Protein AF-A0A9P5VN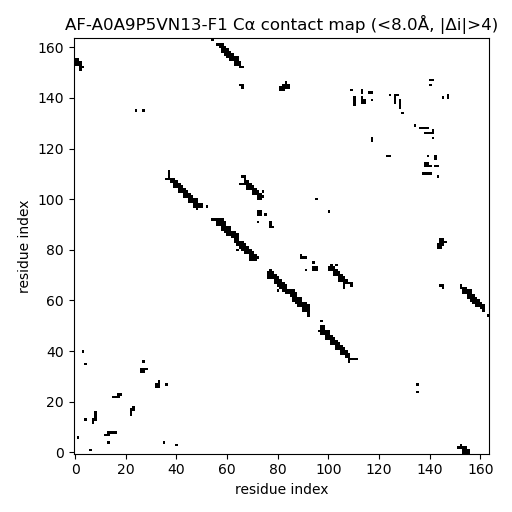13-F1 (afdb_monomer)

pLDDT: mean 79.45, std 17.88, range [27.94, 98.0]

Radius of gyration: 18.6 Å; Cα contacts (8 Å, |Δi|>4): 270; chains: 1; bounding box: 46×30×54 Å

Nearest PDB structures (foldseek):
  5n6u-assembly2_D  TM=9.256E-01  e=2.964E-09  Dictyoglomus thermophilum H-6-12
  6byg-assembly1_A  TM=8.451E-01  e=2.630E-09  Xanthomonas citri pv. citri str. 306
  6byg-assembly1_B  TM=8.460E-01  e=6.074E-09  Xanthomonas citri pv. citri str. 306
  6byc-assembly1_A  TM=8.486E-01  e=6.449E-09  Xanthomonas citri pv. citri str. 306
  6byi-assembly1_A  TM=8.254E-01  e=6.449E-09  Xanthomonas citri pv. citri str. 306

Organism: NCBI:txid64525

Solvent-accessible surface area (backbone atoms only — not comparable to full-atom values): 9777 Å² total; per-residue (Å²): 127,52,32,71,72,57,54,34,36,74,70,58,76,43,80,65,62,57,88,48,91,60,40,49,58,49,40,62,71,37,87,72,47,32,45,71,66,66,42,70,46,75,51,75,48,77,51,73,37,60,84,88,62,83,72,96,57,34,37,43,34,29,67,19,45,58,31,36,33,41,35,26,41,64,86,40,80,72,48,76,46,62,39,31,89,41,65,45,79,38,80,41,49,92,61,64,56,69,39,79,41,40,44,37,38,38,30,53,31,60,60,59,52,12,46,56,49,49,73,71,37,100,56,90,75,89,50,101,61,72,93,53,89,83,70,82,76,74,66,40,52,78,66,43,52,52,71,84,83,57,90,69,63,56,37,42,78,45,81,47,75,62,78,135

Mean predicted aligned error: 8.3 Å

Foldseek 3Di:
DDFPVVVCCVVCVLVDDCPPDCNVVCLCPDPPSVCVQQDKDKDKDKDAAAPPDDDPWWWWKWCFFQAFKFKDKQNHTFDTGFAGNDIDTTTCNVPDDHTMMMIMMMDHNPLVVLVVQQVPDPDHDDAPDDPDPPPSDGPRLVSGNHDNPDPTGDGDIDGDGDDD

Sequence (164 aa):
MRIVHLDLIEAGILEDNLYVGMNYVKYMTIEPTRAIIHDTWTLEREFEIEQDREFYFAVLDCEGLDTFATVFVNDIEIARTENQFRRYLLDVANVLKHGRNTVRIRFDDATRIAADKAEKYPYNVPDMFNISGAQHGFPHRNMIRKEQVSHRRRHKVKILQAIN

InterPro domains:
  IPR008979 Galactose-binding-like domain superfamily [SSF49785] (4-151)
  IPR050887 Beta-mannosidase glycosyl hydrolases [PTHR43730] (4-150)
  IPR054593 Beta-mannosidase-like, galactose-binding domain-like [PF22666] (4-150)

Secondary structure (DSSP, 8-state):
-B-HHHHHHHTTSS-S-TTSTTHHHHHHHSTTHHHHHHS-EEEEEEEEE-TT---S--EEEEEEE-SSEEEEETTEEEEEE-BTT--EEEE-GGG--SEEEEEEEEEP-HHHHHHHHHHTSSS-------SSTTS---TTGGGSBS-TT-S---EEEE--PPP-

Structure (mmCIF, N/CA/C/O backbone):
data_AF-A0A9P5VN13-F1
#
_entry.id   AF-A0A9P5VN13-F1
#
loop_
_atom_site.group_PDB
_atom_site.id
_atom_site.type_symbol
_atom_site.label_atom_id
_atom_site.label_alt_id
_atom_site.label_comp_id
_atom_site.label_asym_id
_atom_site.label_entity_id
_atom_site.label_seq_id
_atom_site.pdbx_PDB_ins_code
_atom_site.Cartn_x
_atom_site.Cartn_y
_atom_site.Cartn_z
_atom_site.occupancy
_atom_site.B_iso_or_equiv
_atom_site.auth_seq_id
_atom_site.auth_comp_id
_atom_site.auth_asym_id
_atom_site.auth_atom_id
_atom_site.pdbx_PDB_model_num
ATOM 1 N N . MET A 1 1 ? 7.877 12.628 3.289 1.00 48.56 1 MET A N 1
ATOM 2 C CA . MET A 1 1 ? 7.687 11.685 2.165 1.00 48.56 1 MET A CA 1
ATOM 3 C C . MET A 1 1 ? 8.748 10.627 2.360 1.00 48.56 1 MET A C 1
ATOM 5 O O . MET A 1 1 ? 9.911 10.993 2.288 1.00 48.56 1 MET A O 1
ATOM 9 N N . ARG A 1 2 ? 8.371 9.398 2.726 1.00 63.16 2 ARG A N 1
ATOM 10 C CA . ARG A 1 2 ? 9.326 8.315 3.013 1.00 63.16 2 ARG A CA 1
ATOM 11 C C . ARG A 1 2 ? 9.102 7.153 2.055 1.00 63.16 2 ARG A C 1
ATOM 13 O O . ARG A 1 2 ? 7.993 6.951 1.552 1.00 63.16 2 ARG A O 1
ATOM 20 N N . ILE A 1 3 ? 10.189 6.480 1.711 1.00 73.00 3 ILE A N 1
ATOM 21 C CA . ILE A 1 3 ? 10.237 5.411 0.718 1.00 73.00 3 ILE A CA 1
ATOM 22 C C . ILE A 1 3 ? 11.188 4.365 1.282 1.00 73.00 3 ILE A C 1
ATOM 24 O O . ILE A 1 3 ? 12.244 4.744 1.782 1.00 73.00 3 ILE A O 1
ATOM 28 N N . VAL A 1 4 ? 10.860 3.083 1.120 1.00 76.31 4 VAL A N 1
ATOM 29 C CA . VAL A 1 4 ? 11.642 1.972 1.690 1.00 76.31 4 VAL A CA 1
ATOM 30 C C . VAL A 1 4 ? 13.141 2.113 1.415 1.00 76.31 4 VAL A C 1
ATOM 32 O O . VAL A 1 4 ? 13.947 1.971 2.316 1.00 76.31 4 VAL A O 1
ATOM 35 N N . HIS A 1 5 ? 13.529 2.478 0.191 1.00 75.44 5 HIS A N 1
ATOM 36 C CA . HIS A 1 5 ? 14.938 2.642 -0.172 1.00 75.44 5 HIS A CA 1
ATOM 37 C C . HIS A 1 5 ? 15.653 3.723 0.654 1.00 75.44 5 HIS A C 1
ATOM 39 O O . HIS A 1 5 ? 16.799 3.531 1.030 1.00 75.44 5 HIS A O 1
ATOM 45 N N . LEU A 1 6 ? 14.993 4.850 0.946 1.00 76.06 6 LEU A N 1
ATOM 46 C CA . LEU A 1 6 ? 15.583 5.898 1.785 1.00 76.06 6 LEU A CA 1
ATOM 47 C C . LEU A 1 6 ? 15.616 5.475 3.253 1.00 76.06 6 LEU A C 1
ATOM 49 O O . LEU A 1 6 ? 16.590 5.779 3.926 1.00 76.06 6 LEU A O 1
ATOM 53 N N . ASP A 1 7 ? 14.599 4.746 3.717 1.00 81.19 7 ASP A N 1
ATOM 54 C CA . ASP A 1 7 ? 14.562 4.222 5.085 1.00 81.19 7 ASP A CA 1
ATOM 55 C C . ASP A 1 7 ? 15.682 3.184 5.307 1.00 81.19 7 ASP A C 1
ATOM 57 O O . ASP A 1 7 ? 16.330 3.183 6.348 1.00 81.19 7 ASP A O 1
ATOM 61 N N . LEU A 1 8 ? 15.980 2.352 4.303 1.00 79.06 8 LEU A N 1
ATOM 62 C CA . LEU A 1 8 ? 17.094 1.400 4.342 1.00 79.06 8 LEU A CA 1
ATOM 63 C C . LEU A 1 8 ? 18.468 2.079 4.249 1.00 79.06 8 LEU A C 1
ATOM 65 O O . LEU A 1 8 ? 19.413 1.598 4.868 1.00 79.06 8 LEU A O 1
ATOM 69 N N . ILE A 1 9 ? 18.588 3.184 3.503 1.00 80.31 9 ILE A N 1
ATOM 70 C CA . ILE A 1 9 ? 19.810 4.006 3.491 1.00 80.31 9 ILE A CA 1
ATOM 71 C C . ILE A 1 9 ? 20.012 4.666 4.861 1.00 80.31 9 ILE A C 1
ATOM 73 O O . ILE A 1 9 ? 21.107 4.617 5.409 1.00 80.31 9 ILE A O 1
ATOM 77 N N . GLU A 1 10 ? 18.959 5.248 5.446 1.00 81.69 10 GLU A N 1
ATOM 78 C CA . GLU A 1 10 ? 19.001 5.875 6.777 1.00 81.69 10 GLU A CA 1
ATOM 79 C C . GLU A 1 10 ? 19.359 4.854 7.870 1.00 81.69 10 GLU A C 1
ATOM 81 O O . GLU A 1 10 ? 20.128 5.162 8.776 1.00 81.69 10 GLU A O 1
ATOM 86 N N . ALA A 1 11 ? 18.863 3.620 7.748 1.00 82.56 11 ALA A N 1
ATOM 87 C CA . ALA A 1 11 ? 19.197 2.511 8.639 1.00 82.56 11 ALA A CA 1
ATOM 88 C C . ALA A 1 11 ? 20.604 1.918 8.413 1.00 82.56 11 ALA A C 1
ATOM 90 O O . ALA A 1 11 ? 20.994 1.006 9.139 1.00 82.56 11 ALA A O 1
ATOM 91 N N . GLY A 1 12 ? 21.352 2.385 7.406 1.00 81.56 12 GLY A N 1
ATOM 92 C CA . GLY A 1 12 ? 22.676 1.858 7.058 1.00 81.56 12 GLY A CA 1
ATOM 93 C C . GLY A 1 12 ? 22.663 0.464 6.419 1.00 81.56 12 GLY A C 1
ATOM 94 O O . GLY A 1 12 ? 23.712 -0.150 6.289 1.00 81.56 12 GLY A O 1
ATOM 95 N N . ILE A 1 13 ? 21.493 -0.044 6.014 1.00 80.94 13 ILE A N 1
ATOM 96 C CA . ILE A 1 13 ? 21.348 -1.343 5.332 1.00 80.94 13 ILE A CA 1
ATOM 97 C C . ILE A 1 13 ? 21.738 -1.215 3.853 1.00 80.94 13 ILE A C 1
ATOM 99 O O . ILE A 1 13 ? 22.325 -2.124 3.268 1.00 80.94 13 ILE A O 1
ATOM 103 N N . LEU A 1 14 ? 21.405 -0.079 3.235 1.00 76.00 14 LEU A N 1
ATOM 104 C CA . LEU A 1 14 ? 21.885 0.298 1.908 1.00 76.00 14 LEU A CA 1
ATOM 105 C C . LEU A 1 14 ? 23.000 1.331 2.061 1.00 76.00 14 LEU A C 1
ATOM 107 O O . LEU A 1 14 ? 22.737 2.513 2.262 1.00 76.00 14 LEU A O 1
ATOM 111 N N . GLU A 1 15 ? 24.242 0.867 1.976 1.00 68.38 15 GLU A N 1
ATOM 112 C CA . GLU A 1 15 ? 25.428 1.694 2.235 1.00 68.38 15 GLU A CA 1
ATOM 113 C C . GLU A 1 15 ? 25.749 2.679 1.097 1.00 68.38 15 GLU A C 1
ATOM 115 O O . GLU A 1 15 ? 26.325 3.741 1.337 1.00 68.38 15 GLU A O 1
ATOM 120 N N . ASP A 1 16 ? 25.351 2.373 -0.143 1.00 73.88 16 ASP A N 1
ATOM 121 C CA . ASP A 1 16 ? 25.731 3.164 -1.308 1.00 73.88 16 ASP A CA 1
ATOM 122 C C . ASP A 1 16 ? 24.630 4.141 -1.748 1.00 73.88 16 ASP A C 1
ATOM 124 O O . ASP A 1 16 ? 23.455 3.792 -1.904 1.00 73.88 16 ASP A O 1
ATOM 128 N N . ASN A 1 17 ? 25.023 5.373 -2.084 1.00 75.75 17 ASN A N 1
ATOM 129 C CA . ASN A 1 17 ? 24.129 6.304 -2.766 1.00 75.75 17 ASN A CA 1
ATOM 130 C C . ASN A 1 17 ? 23.713 5.720 -4.130 1.00 75.75 17 ASN A C 1
ATOM 132 O O . ASN A 1 17 ? 24.547 5.545 -5.024 1.00 75.75 17 ASN A O 1
ATOM 136 N N . LEU A 1 18 ? 22.408 5.471 -4.298 1.00 74.00 18 LEU A N 1
ATOM 137 C CA . LEU A 1 18 ? 21.811 4.883 -5.506 1.00 74.00 18 LEU A CA 1
ATOM 138 C C . LEU A 1 18 ? 22.150 5.640 -6.799 1.00 74.00 18 LEU A C 1
ATOM 140 O O . LEU A 1 18 ? 22.132 5.045 -7.873 1.00 74.00 18 LEU A O 1
ATOM 144 N N . TYR A 1 19 ? 22.436 6.941 -6.706 1.00 74.56 19 TYR A N 1
ATOM 145 C CA . TYR A 1 19 ? 22.687 7.819 -7.853 1.00 74.56 19 TYR A CA 1
ATOM 146 C C . TYR A 1 19 ? 24.166 7.925 -8.237 1.00 74.56 19 TYR A C 1
ATOM 148 O O . TYR A 1 19 ? 24.504 8.681 -9.145 1.00 74.56 19 TYR A O 1
ATOM 156 N N . VAL A 1 20 ? 25.052 7.203 -7.550 1.00 78.56 20 VAL A N 1
ATOM 157 C CA . VAL A 1 20 ? 26.490 7.213 -7.827 1.00 78.56 20 VAL A CA 1
ATOM 158 C C . VAL A 1 20 ? 26.874 5.969 -8.628 1.00 78.56 20 VAL A C 1
ATOM 160 O O . VAL A 1 20 ? 26.505 4.849 -8.280 1.00 78.56 20 VAL A O 1
ATOM 163 N N . GLY A 1 21 ? 27.640 6.163 -9.705 1.00 81.19 21 GLY A N 1
ATOM 164 C CA . GLY A 1 21 ? 28.203 5.074 -10.506 1.00 81.19 21 GLY A CA 1
ATOM 165 C C . GLY A 1 21 ? 27.155 4.063 -10.983 1.00 81.19 21 GLY A C 1
ATOM 166 O O . GLY A 1 21 ? 26.120 4.431 -11.532 1.00 81.19 21 GLY A O 1
ATOM 167 N N . MET A 1 22 ? 27.433 2.775 -10.766 1.00 76.75 22 MET A N 1
ATOM 168 C CA . MET A 1 22 ? 26.551 1.663 -11.144 1.00 76.75 22 MET A CA 1
ATOM 169 C C . MET A 1 22 ? 25.713 1.133 -9.973 1.00 76.75 22 MET A C 1
ATOM 171 O O . MET A 1 22 ? 25.151 0.044 -10.075 1.00 76.75 22 MET A O 1
ATOM 175 N N . ASN A 1 23 ? 25.603 1.878 -8.868 1.00 77.69 23 ASN A N 1
ATOM 176 C CA . ASN A 1 23 ? 24.931 1.401 -7.656 1.00 77.69 23 ASN A CA 1
ATOM 177 C C . ASN A 1 23 ? 23.466 1.036 -7.919 1.00 77.69 23 ASN A C 1
ATOM 179 O O . ASN A 1 23 ? 22.995 0.006 -7.450 1.00 77.69 23 ASN A O 1
ATOM 183 N N . TYR A 1 24 ? 22.763 1.799 -8.758 1.00 72.31 24 TYR A N 1
ATOM 184 C CA . TYR A 1 24 ? 21.415 1.438 -9.204 1.00 72.31 24 TYR A CA 1
ATOM 185 C C . TYR A 1 24 ? 21.354 0.041 -9.850 1.00 72.31 24 TYR A C 1
ATOM 187 O O . TYR A 1 24 ? 20.531 -0.788 -9.470 1.00 72.31 24 TYR A O 1
ATOM 195 N N . VAL A 1 25 ? 22.264 -0.256 -10.784 1.00 72.69 25 VAL A N 1
ATOM 196 C CA . VAL A 1 25 ? 22.314 -1.554 -11.480 1.00 72.69 25 VAL A CA 1
ATOM 197 C C . VAL A 1 25 ? 22.736 -2.670 -10.526 1.00 72.69 25 VAL A C 1
ATOM 199 O O . VAL A 1 25 ? 22.129 -3.741 -10.540 1.00 72.69 25 VAL A O 1
ATOM 202 N N . LYS A 1 26 ? 23.722 -2.406 -9.659 1.00 74.19 26 LYS A N 1
ATOM 203 C CA . LYS A 1 26 ? 24.160 -3.298 -8.575 1.00 74.19 26 LYS A CA 1
ATOM 204 C C . LYS A 1 26 ? 22.954 -3.745 -7.750 1.00 74.19 26 LYS A C 1
ATOM 206 O O . LYS A 1 26 ? 22.713 -4.938 -7.605 1.00 74.19 26 LYS A O 1
ATOM 211 N N . TYR A 1 27 ? 22.137 -2.797 -7.306 1.00 69.19 27 TYR A N 1
ATOM 212 C CA . TYR A 1 27 ? 20.990 -3.076 -6.452 1.00 69.19 27 TYR A CA 1
ATOM 213 C C . TYR A 1 27 ? 19.780 -3.689 -7.172 1.00 69.19 27 TYR A C 1
ATOM 215 O O . TYR A 1 27 ? 18.941 -4.308 -6.526 1.00 69.19 27 TYR A O 1
ATOM 223 N N . MET A 1 28 ? 19.709 -3.593 -8.501 1.00 67.81 28 MET A N 1
ATOM 224 C CA . MET A 1 28 ? 18.714 -4.312 -9.307 1.00 67.81 28 MET A CA 1
ATOM 225 C C . MET A 1 28 ? 19.130 -5.733 -9.707 1.00 67.81 28 MET A C 1
ATOM 227 O O . MET A 1 28 ? 18.273 -6.548 -10.055 1.00 67.81 28 MET A O 1
ATOM 231 N N . THR A 1 29 ? 20.432 -6.019 -9.706 1.00 65.06 29 THR A N 1
ATOM 232 C CA . THR A 1 29 ? 20.994 -7.246 -10.297 1.00 65.06 29 THR A CA 1
ATOM 233 C C . THR A 1 29 ? 21.531 -8.213 -9.244 1.00 65.06 29 THR A C 1
ATOM 235 O O . THR A 1 29 ? 21.590 -9.411 -9.500 1.00 65.06 29 THR A O 1
ATOM 238 N N . ILE A 1 30 ? 21.911 -7.718 -8.063 1.00 61.44 30 ILE A N 1
ATOM 239 C CA . ILE A 1 30 ? 22.529 -8.518 -7.003 1.00 61.44 30 ILE A CA 1
ATOM 240 C C . ILE A 1 30 ? 21.488 -8.901 -5.946 1.00 61.44 30 ILE A C 1
ATOM 242 O O . ILE A 1 30 ? 20.771 -8.050 -5.417 1.00 61.44 30 ILE A O 1
ATOM 246 N N . GLU A 1 31 ? 21.439 -10.186 -5.603 1.00 48.88 31 GLU A N 1
ATOM 247 C CA . GLU A 1 31 ? 20.761 -10.679 -4.399 1.00 48.88 31 GLU A CA 1
ATOM 248 C C . GLU A 1 31 ? 21.619 -10.347 -3.161 1.00 48.88 31 GLU A C 1
ATOM 250 O O . GLU A 1 31 ? 22.825 -10.602 -3.199 1.00 48.88 31 GLU A O 1
ATOM 255 N N . PRO A 1 32 ? 21.074 -9.765 -2.071 1.00 56.78 32 PRO A N 1
ATOM 256 C CA . PRO A 1 32 ? 19.656 -9.689 -1.698 1.00 56.78 32 PRO A CA 1
ATOM 257 C C . PRO A 1 32 ? 18.954 -8.380 -2.091 1.00 56.78 32 PRO A C 1
ATOM 259 O O . PRO A 1 32 ? 17.791 -8.174 -1.758 1.00 56.78 32 PRO A O 1
ATOM 262 N N . THR A 1 33 ? 19.631 -7.436 -2.746 1.00 60.41 33 THR A N 1
ATOM 263 C CA . THR A 1 33 ? 19.055 -6.100 -2.949 1.00 60.41 33 THR A CA 1
ATOM 264 C C . THR A 1 33 ? 17.951 -6.072 -3.999 1.00 60.41 33 THR A C 1
ATOM 266 O O . THR A 1 33 ? 16.995 -5.306 -3.875 1.00 60.41 33 THR A O 1
ATOM 269 N N . ARG A 1 34 ? 18.011 -6.981 -4.973 1.00 64.06 34 ARG A N 1
ATOM 270 C CA . ARG A 1 34 ? 16.911 -7.243 -5.902 1.00 64.06 34 ARG A CA 1
ATOM 271 C C . ARG A 1 34 ? 15.611 -7.602 -5.165 1.00 64.06 34 ARG A C 1
ATOM 273 O O . ARG A 1 34 ? 14.537 -7.163 -5.590 1.00 64.06 34 ARG A O 1
ATOM 280 N N . ALA A 1 35 ? 15.701 -8.298 -4.028 1.00 63.22 35 ALA A N 1
ATOM 281 C CA . ALA A 1 35 ? 14.550 -8.586 -3.180 1.00 63.22 35 ALA A CA 1
ATOM 282 C C . ALA A 1 35 ? 13.859 -7.304 -2.692 1.00 63.22 35 ALA A C 1
ATOM 284 O O . ALA A 1 35 ? 12.644 -7.283 -2.606 1.00 63.22 35 ALA A O 1
ATOM 285 N N . ILE A 1 36 ? 14.552 -6.175 -2.504 1.00 72.00 36 ILE A N 1
ATOM 286 C CA . ILE A 1 36 ? 13.899 -4.930 -2.049 1.00 72.00 36 ILE A CA 1
ATOM 287 C C . ILE A 1 36 ? 12.769 -4.489 -2.985 1.00 72.00 36 ILE A C 1
ATOM 289 O O . ILE A 1 36 ? 11.757 -3.934 -2.545 1.00 72.00 36 ILE A O 1
ATOM 293 N N . ILE A 1 37 ? 12.917 -4.751 -4.281 1.00 69.44 37 ILE A N 1
ATOM 294 C CA . ILE A 1 37 ? 11.908 -4.400 -5.276 1.00 69.44 37 ILE A CA 1
ATOM 295 C C . ILE A 1 37 ? 10.828 -5.485 -5.369 1.00 69.44 37 ILE A C 1
ATOM 297 O O . ILE A 1 37 ? 9.651 -5.140 -5.485 1.00 69.44 37 ILE A O 1
ATOM 301 N N . HIS A 1 38 ? 11.211 -6.759 -5.274 1.00 73.56 38 HIS A N 1
ATOM 302 C CA . HIS A 1 38 ? 10.310 -7.907 -5.436 1.00 73.56 38 HIS A CA 1
ATOM 303 C C . HIS A 1 38 ? 9.635 -8.397 -4.148 1.00 73.56 38 HIS A C 1
ATOM 305 O O . HIS A 1 38 ? 8.773 -9.272 -4.197 1.00 73.56 38 HIS A O 1
ATOM 311 N N . ASP A 1 39 ? 10.004 -7.840 -3.000 1.00 78.75 39 ASP A N 1
ATOM 312 C CA . ASP A 1 39 ? 9.478 -8.242 -1.704 1.00 78.75 39 ASP A CA 1
ATOM 313 C C . ASP A 1 39 ? 8.275 -7.389 -1.286 1.00 78.75 39 ASP A C 1
ATOM 315 O O . ASP A 1 39 ? 8.012 -6.285 -1.791 1.00 78.75 39 ASP A O 1
ATOM 319 N N . THR A 1 40 ? 7.533 -7.946 -0.340 1.00 85.69 40 THR A N 1
ATOM 320 C CA . THR A 1 40 ? 6.387 -7.332 0.308 1.00 85.69 40 THR A CA 1
ATOM 321 C C . THR A 1 40 ? 6.864 -6.533 1.511 1.00 85.69 40 THR A C 1
ATOM 323 O O . THR A 1 40 ? 7.539 -7.051 2.396 1.00 85.69 40 THR A O 1
ATOM 326 N N . TRP A 1 41 ? 6.470 -5.266 1.585 1.00 87.19 41 TRP A N 1
ATOM 327 C CA . TRP A 1 41 ? 6.907 -4.369 2.653 1.00 87.19 41 TRP A CA 1
ATOM 328 C C . TRP A 1 41 ? 5.762 -4.041 3.587 1.00 87.19 41 TRP A C 1
ATOM 330 O O . TRP A 1 41 ? 4.698 -3.628 3.139 1.00 87.19 41 TRP A O 1
ATOM 340 N N . THR A 1 42 ? 5.990 -4.164 4.889 1.00 90.31 42 THR A N 1
ATOM 341 C CA . THR A 1 42 ? 5.000 -3.787 5.898 1.00 90.31 42 THR A CA 1
ATOM 342 C C . THR A 1 42 ? 5.495 -2.575 6.669 1.00 90.31 42 THR A C 1
ATOM 344 O O . THR A 1 42 ? 6.548 -2.621 7.297 1.00 90.31 42 THR A O 1
ATOM 347 N N . LEU A 1 43 ? 4.729 -1.489 6.616 1.00 90.12 43 LEU A N 1
ATOM 348 C CA . LEU A 1 43 ? 4.912 -0.332 7.484 1.00 90.12 43 LEU A CA 1
ATOM 349 C C . LEU A 1 43 ? 3.920 -0.445 8.632 1.00 90.12 43 LEU A C 1
ATOM 351 O O . LEU A 1 43 ? 2.722 -0.578 8.391 1.00 90.12 43 LEU A O 1
ATOM 355 N N . GLU A 1 44 ? 4.405 -0.366 9.862 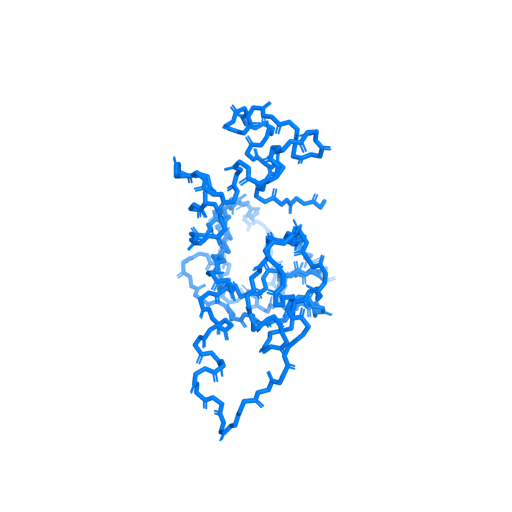1.00 91.75 44 GLU A N 1
ATOM 356 C CA . GLU A 1 44 ? 3.568 -0.426 11.054 1.00 91.75 44 GLU A CA 1
ATOM 357 C C . GLU A 1 44 ? 3.861 0.761 11.966 1.00 91.75 44 GLU A C 1
ATOM 359 O O . GLU A 1 44 ? 5.003 1.211 12.087 1.00 91.75 44 GLU A O 1
ATOM 364 N N . ARG A 1 45 ? 2.809 1.302 12.578 1.00 91.94 45 ARG A N 1
ATOM 365 C CA . ARG A 1 45 ? 2.917 2.368 13.565 1.00 91.94 45 ARG A CA 1
ATOM 366 C C . ARG A 1 45 ? 1.844 2.218 14.628 1.00 91.94 45 ARG A C 1
ATOM 368 O O . ARG A 1 45 ? 0.667 2.054 14.313 1.00 91.94 45 ARG A O 1
ATOM 375 N N . GLU A 1 46 ? 2.262 2.379 15.875 1.00 93.75 46 GLU A N 1
ATOM 376 C CA . GLU A 1 46 ? 1.363 2.486 17.018 1.00 93.75 46 GLU A CA 1
ATOM 377 C C . GLU A 1 46 ? 1.040 3.953 17.335 1.00 93.75 46 GLU A C 1
ATOM 379 O O . GLU A 1 46 ? 1.843 4.865 17.101 1.00 93.75 46 GLU A O 1
ATOM 384 N N . PHE A 1 47 ? -0.161 4.178 17.854 1.00 91.56 47 PHE A N 1
ATOM 385 C CA . PHE A 1 47 ? -0.619 5.460 18.376 1.00 91.56 47 PHE A CA 1
ATOM 386 C C . PHE A 1 47 ? -1.637 5.222 19.490 1.00 91.56 47 PHE A C 1
ATOM 388 O O . PHE A 1 47 ? -2.241 4.154 19.580 1.00 91.56 47 PHE A O 1
ATOM 395 N N . GLU A 1 48 ? -1.828 6.216 20.346 1.00 92.06 48 GLU A N 1
ATOM 396 C CA . GLU A 1 48 ? -2.706 6.110 21.504 1.00 92.06 48 GLU A CA 1
ATOM 397 C C . GLU A 1 48 ? -3.873 7.092 21.391 1.00 92.06 48 GLU A C 1
ATOM 399 O O . GLU A 1 48 ? -3.714 8.210 20.897 1.00 92.06 48 GLU A O 1
ATOM 404 N N . ILE A 1 49 ? -5.056 6.644 21.808 1.00 90.25 49 ILE A N 1
ATOM 405 C CA . ILE A 1 49 ? -6.256 7.470 21.934 1.00 90.25 49 ILE A CA 1
ATOM 406 C C . ILE A 1 49 ? -6.589 7.585 23.420 1.00 90.25 49 ILE A C 1
ATOM 408 O O . ILE A 1 49 ? -6.799 6.573 24.086 1.00 90.25 49 ILE A O 1
ATOM 412 N N . GLU A 1 50 ? -6.646 8.812 23.930 1.00 88.69 50 GLU A N 1
ATOM 413 C CA . GLU A 1 50 ? -6.961 9.095 25.334 1.00 88.69 50 GLU A CA 1
ATOM 414 C C . GLU A 1 50 ? -8.378 8.608 25.706 1.00 88.69 50 GLU A C 1
ATOM 416 O O . GLU A 1 50 ? -9.274 8.522 24.860 1.00 88.69 50 GLU A O 1
ATOM 421 N N . GLN A 1 51 ? -8.581 8.212 26.968 1.00 81.25 51 GLN A N 1
ATOM 422 C CA . GLN A 1 51 ? -9.843 7.596 27.413 1.00 81.25 51 GLN A CA 1
ATOM 423 C C . GLN A 1 51 ? -11.014 8.580 27.491 1.00 81.25 51 GLN A C 1
ATOM 425 O O . GLN A 1 51 ? -12.162 8.175 27.363 1.00 81.25 51 GLN A O 1
ATOM 430 N N . ASP A 1 52 ? -10.730 9.860 27.691 1.00 79.88 52 ASP A N 1
ATOM 431 C CA . ASP A 1 52 ? -11.706 10.950 27.739 1.00 79.88 52 ASP A CA 1
ATOM 432 C C . ASP A 1 52 ? -12.099 11.464 26.346 1.00 79.88 52 ASP A C 1
ATOM 434 O O . ASP A 1 52 ? -12.960 12.336 26.212 1.00 79.88 52 ASP A O 1
ATOM 438 N N . ARG A 1 53 ? -11.487 10.918 25.292 1.00 74.94 53 ARG A N 1
ATOM 439 C CA . ARG A 1 53 ? -11.690 11.365 23.922 1.00 74.94 53 ARG A CA 1
ATOM 440 C C . ARG A 1 53 ? -12.735 10.530 23.192 1.00 74.94 53 ARG A C 1
ATOM 442 O O . ARG A 1 53 ? -12.406 9.521 22.572 1.00 74.94 53 ARG A O 1
ATOM 449 N N . GLU A 1 54 ? -13.978 10.992 23.190 1.00 76.44 54 GLU A N 1
ATOM 450 C CA . GLU A 1 54 ? -15.018 10.439 22.318 1.00 76.44 54 GLU A CA 1
ATOM 451 C C . GLU A 1 54 ? -14.823 10.884 20.860 1.00 76.44 54 GLU A C 1
ATOM 453 O O . GLU A 1 54 ? -14.399 12.006 20.579 1.00 76.44 54 GLU A O 1
ATOM 458 N N . PHE A 1 55 ? -15.133 9.998 19.913 1.00 78.44 55 PHE A N 1
ATOM 459 C CA . PHE A 1 55 ? -15.179 10.319 18.489 1.00 78.44 55 PHE A CA 1
ATOM 460 C C . PHE A 1 55 ? -16.330 9.557 17.828 1.00 78.44 55 PHE A C 1
ATOM 462 O O . PHE A 1 55 ? -16.417 8.336 17.908 1.00 78.44 55 PHE A O 1
ATOM 469 N N . TYR A 1 56 ? -17.209 10.286 17.143 1.00 81.94 56 TYR A N 1
ATOM 470 C CA . TYR A 1 56 ? -18.303 9.706 16.350 1.00 81.94 56 TYR A CA 1
ATOM 471 C C . TYR A 1 56 ? -17.868 9.378 14.919 1.00 81.94 56 TYR A C 1
ATOM 473 O O . TYR A 1 56 ? -18.528 8.627 14.206 1.00 81.94 56 TYR A O 1
ATOM 481 N N . PHE A 1 57 ? -16.752 9.966 14.495 1.00 87.19 57 PHE A N 1
ATOM 482 C CA . PHE A 1 57 ? -16.206 9.850 13.159 1.00 87.19 57 PHE A CA 1
ATOM 483 C C . PHE A 1 57 ? -14.681 9.863 13.238 1.00 87.19 57 PHE A C 1
ATOM 485 O O . PHE A 1 57 ? -14.090 10.678 13.946 1.00 87.19 57 PHE A O 1
ATOM 492 N N . ALA A 1 58 ? -14.033 8.965 12.503 1.00 91.12 58 ALA A N 1
ATOM 493 C CA . ALA A 1 58 ? -12.584 8.915 12.417 1.00 91.12 58 ALA A CA 1
ATOM 494 C C . ALA A 1 58 ? -12.168 8.418 11.037 1.00 91.12 58 ALA A C 1
ATOM 496 O O . ALA A 1 58 ? -12.670 7.406 10.553 1.00 91.12 58 ALA A O 1
ATOM 497 N N . VAL A 1 59 ? -11.222 9.123 10.419 1.00 94.06 59 VAL A N 1
ATOM 498 C CA . VAL A 1 59 ? -10.726 8.802 9.081 1.00 94.06 59 VAL A CA 1
ATOM 499 C C . VAL A 1 59 ? -9.214 8.661 9.092 1.00 94.06 59 VAL A C 1
ATOM 501 O O . VAL A 1 59 ? -8.485 9.479 9.651 1.00 94.06 59 VAL A O 1
ATOM 504 N N . LEU A 1 60 ? -8.728 7.626 8.421 1.00 93.69 60 LEU A N 1
ATOM 505 C CA . LEU A 1 60 ? -7.333 7.493 8.047 1.00 93.69 60 LEU A CA 1
ATOM 506 C C . LEU A 1 60 ? -7.129 8.133 6.668 1.00 93.69 60 LEU A C 1
ATOM 508 O O . LEU A 1 60 ? -7.689 7.671 5.673 1.00 93.69 60 LEU A O 1
ATOM 512 N N . ASP A 1 61 ? -6.334 9.206 6.616 1.00 93.94 61 ASP A N 1
ATOM 513 C CA . ASP A 1 61 ? -6.082 9.977 5.397 1.00 93.94 61 ASP A CA 1
ATOM 514 C C . ASP A 1 61 ? -4.740 9.626 4.739 1.00 93.94 61 ASP A C 1
ATOM 516 O O . ASP A 1 61 ? -3.655 10.150 5.024 1.00 93.94 61 ASP A O 1
ATOM 520 N N . CYS A 1 62 ? -4.822 8.735 3.769 1.00 91.44 62 CYS A N 1
ATOM 521 C CA . CYS A 1 62 ? -3.684 8.366 2.957 1.00 91.44 62 CYS A CA 1
ATOM 522 C C . CYS A 1 62 ? -3.587 9.308 1.747 1.00 91.44 62 CYS A C 1
ATOM 524 O O . CYS A 1 62 ? -4.209 9.054 0.714 1.00 91.44 62 CYS A O 1
ATOM 526 N N . GLU A 1 63 ? -2.764 10.365 1.850 1.00 88.19 63 GLU A N 1
ATOM 527 C CA . GLU A 1 63 ? -2.474 11.308 0.746 1.00 88.19 63 GLU A CA 1
ATOM 528 C C . GLU A 1 63 ? -2.000 10.583 -0.531 1.00 88.19 63 GLU A C 1
ATOM 530 O O . GLU A 1 63 ? -2.301 11.026 -1.638 1.00 88.19 63 GLU A O 1
ATOM 535 N N . GLY A 1 64 ? -1.275 9.468 -0.386 1.00 86.31 64 GLY A N 1
ATOM 536 C CA . GLY A 1 64 ? -0.903 8.598 -1.499 1.00 86.31 64 GLY A CA 1
ATOM 537 C C . GLY A 1 64 ? -0.225 7.308 -1.038 1.00 86.31 64 GLY A C 1
ATOM 538 O O . GLY A 1 64 ? 0.670 7.328 -0.184 1.00 86.31 64 GLY A O 1
ATOM 539 N N . LEU A 1 65 ? -0.650 6.191 -1.632 1.00 91.12 65 LEU A N 1
ATOM 540 C CA . LEU A 1 65 ? -0.119 4.846 -1.396 1.00 91.12 65 LEU A CA 1
ATOM 541 C C . LEU A 1 65 ? 0.435 4.297 -2.711 1.00 91.12 65 LEU A C 1
ATOM 543 O O . LEU A 1 65 ? -0.322 4.096 -3.654 1.00 91.12 65 LEU A O 1
ATOM 547 N N . ASP A 1 66 ? 1.749 4.081 -2.789 1.00 88.19 66 ASP A N 1
ATOM 548 C CA . ASP A 1 66 ? 2.433 3.605 -3.993 1.00 88.19 66 ASP A CA 1
ATOM 549 C C . ASP A 1 66 ? 2.780 2.106 -3.912 1.00 88.19 66 ASP A C 1
ATOM 551 O O . ASP A 1 66 ? 3.804 1.718 -3.368 1.00 88.19 66 ASP A O 1
ATOM 555 N N . THR A 1 67 ? 2.006 1.201 -4.499 1.00 87.88 67 THR A N 1
ATOM 556 C CA . THR A 1 67 ? 0.758 1.409 -5.259 1.00 87.88 67 THR A CA 1
ATOM 557 C C . THR A 1 67 ? -0.292 0.407 -4.799 1.00 87.88 67 THR A C 1
ATOM 559 O O . THR A 1 67 ? -1.408 0.783 -4.433 1.00 87.88 67 THR A O 1
ATOM 562 N N . PHE A 1 68 ? 0.096 -0.868 -4.790 1.00 94.19 68 PHE A N 1
ATOM 563 C CA . PHE A 1 68 ? -0.720 -1.959 -4.289 1.00 94.19 68 PHE A CA 1
ATOM 564 C C . PHE A 1 68 ? -0.503 -2.089 -2.794 1.00 94.19 68 PHE A C 1
ATOM 566 O O . PHE A 1 68 ? 0.584 -2.481 -2.375 1.00 94.19 68 PHE A O 1
ATOM 573 N N . ALA A 1 69 ? -1.499 -1.693 -2.009 1.00 95.19 69 ALA A N 1
ATOM 574 C CA . ALA A 1 69 ? -1.398 -1.709 -0.560 1.00 95.19 69 ALA A CA 1
ATOM 575 C C . ALA A 1 69 ? -2.650 -2.304 0.074 1.00 95.19 69 ALA A C 1
ATOM 577 O O . ALA A 1 69 ? -3.761 -2.068 -0.395 1.00 95.19 69 ALA A O 1
ATOM 578 N N . THR A 1 70 ? -2.465 -3.039 1.163 1.00 97.50 70 THR A N 1
ATOM 579 C CA . THR A 1 70 ? -3.533 -3.464 2.068 1.00 97.50 70 THR A CA 1
ATOM 580 C C . THR A 1 70 ? -3.365 -2.714 3.384 1.00 97.50 70 THR A C 1
ATOM 582 O O . THR A 1 70 ? -2.303 -2.786 4.007 1.00 97.50 70 THR A O 1
ATOM 585 N N . VAL A 1 71 ? -4.388 -1.963 3.783 1.00 97.06 71 VAL A N 1
ATOM 586 C CA . VAL A 1 71 ? -4.391 -1.132 4.991 1.00 97.06 71 VAL A CA 1
ATOM 587 C C . VAL A 1 71 ? -5.147 -1.857 6.093 1.00 97.06 7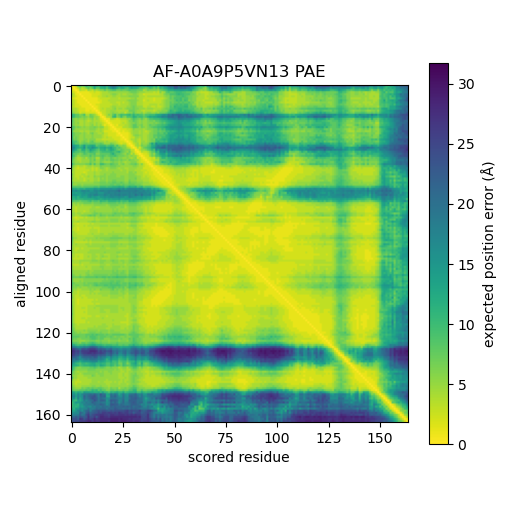1 VAL A C 1
ATOM 589 O O . VAL A 1 71 ? -6.285 -2.273 5.888 1.00 97.06 71 VAL A O 1
ATOM 592 N N . PHE A 1 72 ? -4.528 -1.958 7.263 1.00 97.88 72 PHE A N 1
ATOM 593 C CA . PHE A 1 72 ? -5.092 -2.550 8.464 1.00 97.88 72 PHE A CA 1
ATOM 594 C C . PHE A 1 72 ? -5.087 -1.546 9.613 1.00 97.88 72 PHE A C 1
ATOM 596 O O . PHE A 1 72 ? -4.120 -0.799 9.792 1.00 97.88 72 PHE A O 1
ATOM 603 N N . VAL A 1 73 ? -6.133 -1.583 10.432 1.00 96.94 73 VAL A N 1
ATOM 604 C CA . VAL A 1 73 ? -6.186 -0.903 11.729 1.00 96.94 73 VAL A CA 1
ATOM 605 C C . VAL A 1 73 ? -6.597 -1.933 12.769 1.00 96.94 73 VAL A C 1
ATOM 607 O O . VAL A 1 73 ? -7.615 -2.595 12.599 1.00 96.94 73 VAL A O 1
ATOM 610 N N . ASN A 1 74 ? -5.789 -2.097 13.818 1.00 96.44 74 ASN A N 1
ATOM 611 C CA . ASN A 1 74 ? -5.994 -3.115 14.855 1.00 96.44 74 ASN A CA 1
ATOM 612 C C . ASN A 1 74 ? -6.226 -4.521 14.268 1.00 96.44 74 ASN A C 1
ATOM 614 O O . ASN A 1 74 ? -7.162 -5.214 14.650 1.00 96.44 74 ASN A O 1
ATOM 618 N N . ASP A 1 75 ? -5.388 -4.904 13.298 1.00 96.69 75 ASP A N 1
ATOM 619 C CA . ASP A 1 75 ? -5.447 -6.179 12.562 1.00 96.69 75 ASP A CA 1
ATOM 620 C C . ASP A 1 75 ? -6.684 -6.395 11.672 1.00 96.69 75 ASP A C 1
ATOM 622 O O . ASP A 1 75 ? -6.772 -7.413 10.985 1.00 96.69 75 ASP A O 1
ATOM 626 N N . ILE A 1 76 ? -7.591 -5.420 11.588 1.00 97.56 76 ILE A N 1
ATOM 627 C CA . ILE A 1 76 ? -8.762 -5.461 10.709 1.00 97.56 76 ILE A CA 1
ATOM 628 C C . ILE A 1 76 ? -8.403 -4.831 9.363 1.00 97.56 76 ILE A C 1
ATOM 630 O O . ILE A 1 76 ? -7.909 -3.704 9.321 1.00 97.56 76 ILE A O 1
ATOM 634 N N . GLU A 1 77 ? -8.648 -5.544 8.259 1.00 98.00 77 GLU A N 1
ATOM 635 C CA . GLU A 1 77 ? -8.466 -5.011 6.902 1.00 98.00 77 GLU A CA 1
ATOM 636 C C . GLU A 1 77 ? -9.500 -3.911 6.625 1.00 98.00 77 GLU A C 1
ATOM 638 O O . GLU A 1 77 ? -10.703 -4.157 6.651 1.00 98.00 77 GLU A O 1
ATOM 643 N N . ILE A 1 78 ? -9.021 -2.700 6.343 1.00 97.81 78 ILE A N 1
ATOM 644 C CA . ILE A 1 78 ? -9.857 -1.521 6.085 1.00 97.81 78 ILE A CA 1
ATOM 645 C C . ILE A 1 78 ? -10.009 -1.275 4.587 1.00 97.81 78 ILE A C 1
ATOM 647 O O . ILE A 1 78 ? -11.083 -0.902 4.119 1.00 97.81 78 ILE A O 1
ATOM 651 N N . ALA A 1 79 ? -8.932 -1.456 3.820 1.00 97.19 79 ALA A N 1
ATOM 652 C CA . ALA A 1 79 ? -8.952 -1.194 2.388 1.00 97.19 79 ALA A CA 1
ATOM 653 C C . ALA A 1 79 ? -7.822 -1.891 1.634 1.00 97.19 79 ALA A C 1
ATOM 655 O O . ALA A 1 79 ? -6.738 -2.134 2.172 1.00 97.19 79 ALA A O 1
ATOM 656 N N . ARG A 1 80 ? -8.055 -2.082 0.332 1.00 97.69 80 ARG A N 1
ATOM 657 C CA . ARG A 1 80 ? -7.021 -2.371 -0.665 1.00 97.69 80 ARG A CA 1
ATOM 658 C C . ARG A 1 80 ? -6.926 -1.228 -1.662 1.00 97.69 80 ARG A C 1
ATOM 660 O O . ARG A 1 80 ? -7.944 -0.689 -2.096 1.00 97.69 80 ARG A O 1
ATOM 667 N N . THR A 1 81 ? -5.709 -0.874 -2.047 1.00 95.75 81 THR A N 1
ATOM 668 C CA . THR A 1 81 ? -5.428 0.186 -3.018 1.00 95.75 81 THR A CA 1
ATOM 669 C C . THR A 1 81 ? -4.648 -0.355 -4.199 1.00 95.75 81 THR A C 1
ATOM 671 O O . THR A 1 81 ? -3.894 -1.308 -4.055 1.00 95.75 81 THR A O 1
ATOM 674 N N . GLU A 1 82 ? -4.810 0.262 -5.368 1.00 95.69 82 GLU A N 1
ATOM 675 C CA . GLU A 1 82 ? -4.095 -0.130 -6.594 1.00 95.69 82 GLU A CA 1
ATOM 676 C C . GLU A 1 82 ? -3.691 1.057 -7.485 1.00 95.69 82 GLU A C 1
ATOM 678 O O . GLU A 1 82 ? -3.327 0.893 -8.652 1.00 95.69 82 GLU A O 1
ATOM 683 N N . ASN A 1 83 ? -3.779 2.281 -6.960 1.00 94.31 83 ASN A N 1
ATOM 684 C CA . ASN A 1 83 ? -3.519 3.497 -7.722 1.00 94.31 83 ASN A CA 1
ATOM 685 C C . ASN A 1 83 ? -2.803 4.535 -6.861 1.00 94.31 83 ASN A C 1
ATOM 687 O O . ASN A 1 83 ? -3.385 5.060 -5.910 1.00 94.31 83 ASN A O 1
ATOM 691 N N . GLN A 1 84 ? -1.566 4.868 -7.231 1.00 91.38 84 GLN A N 1
ATOM 692 C CA . GLN A 1 84 ? -0.743 5.795 -6.453 1.00 91.38 84 GLN A CA 1
ATOM 693 C C . GLN A 1 84 ? -1.176 7.255 -6.547 1.00 91.38 84 GLN A C 1
ATOM 695 O O . GLN A 1 84 ? -0.750 8.077 -5.744 1.00 91.38 84 GLN A O 1
ATOM 700 N N . PHE A 1 85 ? -1.987 7.594 -7.550 1.00 91.44 85 PHE A N 1
ATOM 701 C CA . PHE A 1 85 ? -2.395 8.969 -7.833 1.00 91.44 85 PHE A CA 1
ATOM 702 C C . PHE A 1 85 ? -3.689 9.357 -7.112 1.00 91.44 85 PHE A C 1
ATOM 704 O O . PHE A 1 85 ? -4.240 10.426 -7.368 1.00 91.44 85 PHE A O 1
ATOM 711 N N . ARG A 1 86 ? -4.215 8.473 -6.257 1.00 92.31 86 ARG A N 1
ATOM 712 C CA . ARG A 1 86 ? -5.427 8.707 -5.475 1.00 92.31 86 ARG A CA 1
ATOM 713 C C . ARG A 1 86 ? -5.073 8.960 -4.014 1.00 92.31 86 ARG A C 1
ATOM 715 O O . ARG A 1 86 ? -4.233 8.267 -3.446 1.00 92.31 86 ARG A O 1
ATOM 722 N N . ARG A 1 87 ? -5.786 9.918 -3.422 1.00 93.38 87 ARG A N 1
ATOM 723 C CA . ARG A 1 87 ? -5.933 10.058 -1.973 1.00 93.38 87 ARG A CA 1
ATOM 724 C C . ARG A 1 87 ? -7.011 9.086 -1.503 1.00 93.38 87 ARG A C 1
ATOM 726 O O . ARG A 1 87 ? -8.045 8.971 -2.162 1.00 93.38 87 ARG A O 1
ATOM 733 N N . TYR A 1 88 ? -6.780 8.414 -0.383 1.00 93.44 88 TYR A N 1
ATOM 734 C CA . TYR A 1 88 ? -7.730 7.478 0.214 1.00 93.44 88 TYR A CA 1
ATOM 735 C C . TYR A 1 88 ? -8.132 7.985 1.597 1.00 93.44 88 TYR A C 1
ATOM 737 O O . TYR A 1 88 ? -7.295 8.071 2.490 1.00 93.44 88 TYR A O 1
ATOM 745 N N . LEU A 1 89 ? -9.412 8.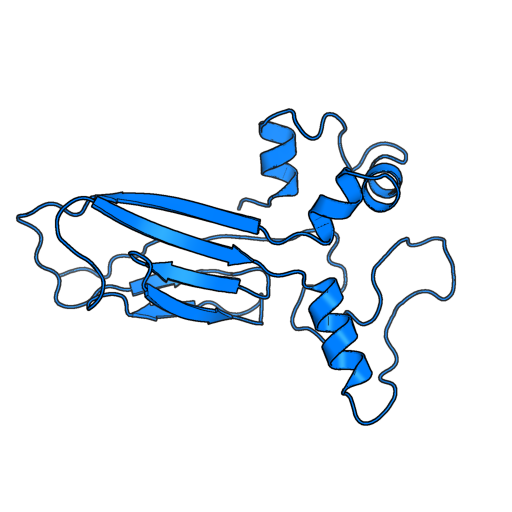322 1.747 1.00 95.44 89 LEU A N 1
ATOM 746 C CA . LEU A 1 89 ? -10.040 8.656 3.022 1.00 95.44 89 LEU A CA 1
ATOM 747 C C . LEU A 1 89 ? -10.775 7.408 3.502 1.00 95.44 89 LEU A C 1
ATOM 749 O O . LEU A 1 89 ? -11.787 7.031 2.913 1.00 95.44 89 LEU A O 1
ATOM 753 N N . LEU A 1 90 ? -10.220 6.731 4.501 1.00 95.25 90 LEU A N 1
ATOM 754 C CA . LEU A 1 90 ? -10.723 5.448 4.982 1.00 95.25 90 LEU A CA 1
ATOM 755 C C . LEU A 1 90 ? -11.425 5.641 6.324 1.00 95.25 90 LEU A C 1
ATOM 757 O O . LEU A 1 90 ? -10.786 6.094 7.270 1.00 95.25 90 LEU A O 1
ATOM 761 N N . ASP A 1 91 ? -12.711 5.307 6.409 1.00 94.81 91 ASP A N 1
ATOM 762 C CA . ASP A 1 91 ? -13.438 5.309 7.682 1.00 94.81 91 ASP A CA 1
ATOM 763 C C . ASP A 1 91 ? -12.894 4.203 8.593 1.00 94.81 91 ASP A C 1
ATOM 765 O O . ASP A 1 91 ? -12.812 3.036 8.206 1.00 94.81 91 ASP A O 1
ATOM 769 N N . VAL A 1 92 ? -12.480 4.597 9.794 1.00 95.50 92 VAL A N 1
ATOM 770 C CA . VAL A 1 92 ? -11.896 3.718 10.810 1.00 95.50 92 VAL A CA 1
ATOM 771 C C . VAL A 1 92 ? -12.598 3.853 12.161 1.00 95.50 92 VAL A C 1
ATOM 773 O O . VAL A 1 92 ? -12.149 3.250 13.132 1.00 95.50 92 VAL A O 1
ATOM 776 N N . ALA A 1 93 ? -13.701 4.603 12.253 1.00 92.25 93 ALA A N 1
ATOM 777 C CA . ALA A 1 93 ? -14.376 4.868 13.527 1.00 92.25 93 ALA A CA 1
ATOM 778 C C . ALA A 1 93 ? -14.726 3.575 14.281 1.00 92.25 93 ALA A C 1
ATOM 780 O O . ALA A 1 93 ? -14.452 3.451 15.470 1.00 92.25 93 ALA A O 1
ATOM 781 N N . ASN A 1 94 ? -15.230 2.573 13.556 1.00 92.50 94 ASN A N 1
ATOM 782 C CA . ASN A 1 94 ? -15.716 1.317 14.134 1.00 92.50 94 ASN A CA 1
ATOM 783 C C . ASN A 1 94 ? -14.615 0.331 14.554 1.00 92.50 94 ASN A C 1
ATOM 785 O O . ASN A 1 94 ? -14.921 -0.703 15.144 1.00 92.50 94 ASN A O 1
ATOM 789 N N . VAL A 1 95 ? -13.353 0.600 14.215 1.00 94.50 95 VAL A N 1
ATOM 790 C CA . VAL A 1 95 ? -12.228 -0.313 14.492 1.00 94.50 95 VAL A CA 1
ATOM 791 C C . VAL A 1 95 ? -11.235 0.254 15.501 1.00 94.50 95 VAL A C 1
ATOM 793 O O . VAL A 1 95 ? -10.358 -0.472 15.971 1.00 94.50 95 VAL A O 1
ATOM 796 N N . LEU A 1 96 ? -11.346 1.542 15.829 1.00 93.75 96 LEU A N 1
ATOM 797 C CA . LEU A 1 96 ? -10.523 2.187 16.843 1.00 93.75 96 LEU A CA 1
ATOM 798 C C . LEU A 1 96 ? -10.996 1.824 18.252 1.00 93.75 96 LEU A C 1
ATOM 800 O O . LEU A 1 96 ? -12.166 1.542 18.493 1.00 93.75 96 LEU A O 1
ATOM 804 N N . LYS A 1 97 ? -10.062 1.864 19.198 1.00 92.19 97 LYS A N 1
ATOM 805 C CA . LYS A 1 97 ? -10.317 1.660 20.627 1.00 92.19 97 LYS A CA 1
ATOM 806 C C . LYS A 1 97 ? -9.602 2.723 21.449 1.00 92.19 97 LYS A C 1
ATOM 808 O O . LYS A 1 97 ? -8.593 3.263 21.005 1.00 92.19 97 LYS A O 1
ATOM 813 N N . HIS A 1 98 ? -10.079 3.003 22.656 1.00 92.00 98 HIS A N 1
ATOM 814 C CA . HIS A 1 98 ? -9.291 3.794 23.602 1.00 92.00 98 HIS A CA 1
ATOM 815 C C . HIS A 1 98 ? -8.007 3.044 23.989 1.00 92.00 98 HIS A C 1
ATOM 817 O O . HIS A 1 98 ? -7.964 1.810 24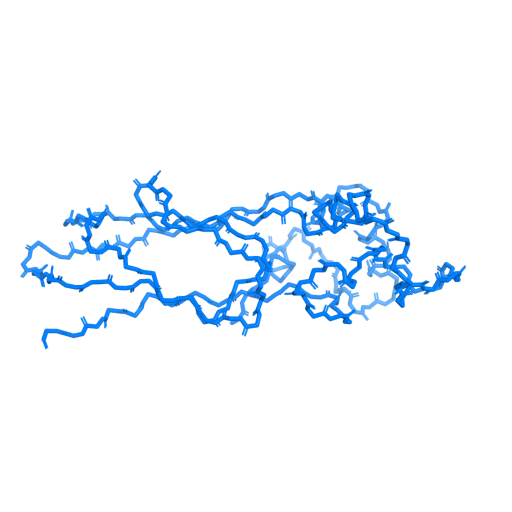.008 1.00 92.00 98 HIS A O 1
ATOM 823 N N . GLY A 1 99 ? -6.954 3.797 24.289 1.00 93.19 99 GLY A N 1
ATOM 824 C CA . GLY A 1 99 ? -5.607 3.282 24.490 1.00 93.19 99 GLY A CA 1
ATOM 825 C C . GLY A 1 99 ? -4.892 3.005 23.167 1.00 93.19 99 GLY A C 1
ATOM 826 O O . GLY A 1 99 ? -5.024 3.744 22.187 1.00 93.19 99 GLY A O 1
ATOM 827 N N . ARG A 1 100 ? -4.082 1.946 23.146 1.00 95.19 100 ARG A N 1
ATOM 828 C CA . ARG A 1 100 ? -3.159 1.652 22.045 1.00 95.19 100 ARG A CA 1
ATOM 829 C C . ARG A 1 100 ? -3.865 1.098 20.808 1.00 95.19 100 ARG A C 1
ATOM 831 O O . ARG A 1 100 ? -4.546 0.076 20.878 1.00 95.19 100 ARG A O 1
ATOM 838 N N . ASN A 1 101 ? -3.603 1.720 19.667 1.00 95.38 101 ASN A N 1
ATOM 839 C CA . ASN A 1 101 ? -4.043 1.303 18.343 1.00 95.38 101 ASN A CA 1
ATOM 840 C C . ASN A 1 101 ? -2.839 1.115 17.421 1.00 95.38 101 ASN A C 1
ATOM 842 O O . ASN A 1 101 ? -1.824 1.799 17.562 1.00 95.38 101 ASN A O 1
ATOM 846 N N . THR A 1 102 ? -2.987 0.245 16.429 1.00 96.69 102 THR A N 1
ATOM 847 C CA . THR A 1 102 ? -1.939 -0.027 15.440 1.00 96.69 102 THR A CA 1
ATOM 848 C C . THR A 1 102 ? -2.484 0.201 14.039 1.00 96.69 102 THR A C 1
ATOM 850 O O . THR A 1 102 ? -3.520 -0.357 13.683 1.00 96.69 102 THR A O 1
ATOM 853 N N . VAL A 1 103 ? -1.784 0.997 13.228 1.00 96.38 103 VAL A N 1
ATOM 854 C CA . VAL A 1 103 ? -1.996 1.051 11.775 1.00 96.38 103 VAL A CA 1
ATOM 855 C C . VAL A 1 103 ? -0.882 0.271 11.100 1.00 96.38 103 VAL A C 1
ATOM 857 O O . VAL A 1 103 ? 0.298 0.535 11.337 1.00 96.38 103 VAL A O 1
ATOM 860 N N . ARG A 1 104 ? -1.259 -0.646 10.213 1.00 95.81 104 ARG A N 1
ATOM 861 C CA . ARG A 1 104 ? -0.330 -1.411 9.387 1.00 95.81 104 ARG A CA 1
ATOM 862 C C . ARG A 1 104 ? -0.695 -1.269 7.923 1.00 95.81 104 ARG A C 1
ATOM 864 O O . ARG A 1 104 ? -1.855 -1.387 7.552 1.00 95.81 104 ARG A O 1
ATOM 871 N N . ILE A 1 105 ? 0.294 -1.042 7.074 1.00 95.31 105 ILE A N 1
ATOM 872 C CA . ILE A 1 105 ? 0.110 -0.963 5.629 1.00 95.31 105 ILE A CA 1
ATOM 873 C C . ILE A 1 105 ? 1.096 -1.917 4.978 1.00 95.31 105 ILE A C 1
ATOM 875 O O . ILE A 1 105 ? 2.309 -1.732 5.080 1.00 95.31 105 ILE A O 1
ATOM 879 N N . ARG A 1 106 ? 0.560 -2.938 4.313 1.00 94.38 106 ARG A N 1
ATOM 880 C CA . ARG A 1 106 ? 1.334 -3.930 3.571 1.00 94.38 106 ARG A CA 1
ATOM 881 C C . ARG A 1 106 ? 1.331 -3.576 2.092 1.00 94.38 106 ARG A C 1
ATOM 883 O O . ARG A 1 106 ? 0.260 -3.493 1.504 1.00 94.38 106 ARG A O 1
ATOM 890 N N . PHE A 1 107 ? 2.503 -3.394 1.504 1.00 91.38 107 PHE A N 1
ATOM 891 C CA . PHE A 1 107 ? 2.701 -3.134 0.084 1.00 91.38 107 PHE A CA 1
ATOM 892 C C . PHE A 1 107 ? 3.149 -4.397 -0.632 1.00 91.38 107 PHE A C 1
ATOM 894 O O . PHE A 1 107 ? 4.167 -4.980 -0.261 1.00 91.38 107 PHE A O 1
ATOM 901 N N . ASP A 1 108 ? 2.417 -4.771 -1.674 1.00 91.81 108 ASP A N 1
ATOM 902 C CA . ASP A 1 108 ? 2.715 -5.947 -2.488 1.00 91.81 108 ASP A CA 1
ATOM 903 C C . ASP A 1 108 ? 3.676 -5.602 -3.644 1.00 91.81 108 ASP A C 1
ATOM 905 O O . ASP A 1 108 ? 3.833 -4.438 -4.038 1.00 91.81 108 ASP A O 1
ATOM 909 N N . ASP A 1 109 ? 4.303 -6.626 -4.232 1.00 89.25 109 ASP A N 1
ATOM 910 C CA . ASP A 1 109 ? 5.184 -6.458 -5.391 1.00 89.25 109 ASP A CA 1
ATOM 911 C C . ASP A 1 109 ? 4.409 -5.984 -6.633 1.00 89.25 109 ASP A C 1
ATOM 913 O O . ASP A 1 109 ? 3.724 -6.744 -7.324 1.00 89.25 109 ASP A O 1
ATOM 917 N N . ALA A 1 110 ? 4.574 -4.699 -6.949 1.00 87.94 110 ALA A N 1
ATOM 918 C CA . ALA A 1 110 ? 3.982 -4.073 -8.121 1.00 87.94 110 ALA A CA 1
ATOM 919 C C . ALA A 1 110 ? 4.465 -4.677 -9.453 1.00 87.94 110 ALA A C 1
ATOM 921 O O . ALA A 1 110 ? 3.721 -4.615 -10.430 1.00 87.94 110 ALA A O 1
ATOM 922 N N . THR A 1 111 ? 5.679 -5.236 -9.515 1.00 84.94 111 THR A N 1
ATOM 923 C CA . THR A 1 111 ? 6.228 -5.848 -10.737 1.00 84.94 111 THR A CA 1
ATOM 924 C C . THR A 1 111 ? 5.554 -7.185 -11.028 1.00 84.94 111 THR A C 1
ATOM 926 O O . THR A 1 111 ? 5.111 -7.409 -12.153 1.00 84.94 111 THR A O 1
ATOM 929 N N . ARG A 1 112 ? 5.359 -8.018 -9.997 1.00 89.00 112 ARG A N 1
ATOM 930 C CA . ARG A 1 112 ? 4.579 -9.255 -10.094 1.00 89.00 112 ARG A CA 1
ATOM 931 C C . ARG A 1 112 ? 3.132 -8.976 -10.491 1.00 89.00 112 ARG A C 1
ATOM 933 O O . ARG A 1 112 ? 2.634 -9.575 -11.433 1.00 89.00 112 ARG A O 1
ATOM 940 N N . ILE A 1 113 ? 2.476 -8.011 -9.844 1.00 92.12 113 ILE A N 1
ATOM 941 C CA . ILE A 1 113 ? 1.086 -7.656 -10.180 1.00 92.12 113 ILE A CA 1
ATOM 942 C C . ILE A 1 113 ? 0.972 -7.118 -11.616 1.00 92.12 113 ILE A C 1
ATOM 944 O O . ILE A 1 113 ? -0.013 -7.395 -12.298 1.00 92.12 113 ILE A O 1
ATOM 948 N N . ALA A 1 114 ? 1.959 -6.355 -12.092 1.00 90.19 114 ALA A N 1
ATOM 949 C CA . ALA A 1 114 ? 1.994 -5.887 -13.475 1.00 90.19 114 ALA A CA 1
ATOM 950 C C . ALA A 1 114 ? 2.106 -7.047 -14.477 1.00 90.19 114 ALA A C 1
ATOM 952 O O . ALA A 1 114 ? 1.350 -7.072 -15.448 1.00 90.19 114 ALA A O 1
ATOM 953 N N . ALA A 1 115 ? 2.991 -8.015 -14.215 1.00 89.88 115 ALA A N 1
ATOM 954 C CA . ALA A 1 115 ? 3.132 -9.223 -15.027 1.00 89.88 115 ALA A CA 1
ATOM 955 C C . ALA A 1 115 ? 1.839 -10.056 -15.037 1.00 89.88 115 ALA A C 1
ATOM 957 O O . ALA A 1 115 ? 1.330 -10.371 -16.110 1.00 89.88 115 ALA A O 1
ATOM 958 N N . ASP A 1 116 ? 1.239 -10.295 -13.865 1.00 94.19 116 ASP A N 1
ATOM 959 C CA . ASP A 1 116 ? -0.029 -11.024 -13.737 1.00 94.19 116 ASP A CA 1
ATOM 960 C C . ASP A 1 116 ? -1.167 -10.329 -14.513 1.00 94.19 116 ASP A C 1
ATOM 962 O O . ASP A 1 116 ? -2.022 -10.985 -15.113 1.00 94.19 116 ASP A O 1
ATOM 966 N N . LYS A 1 117 ? -1.214 -8.986 -14.492 1.00 94.06 117 LYS A N 1
ATOM 967 C CA . LYS A 1 117 ? -2.204 -8.205 -15.254 1.00 94.06 117 LYS A CA 1
ATOM 968 C C . LYS A 1 117 ? -1.952 -8.283 -16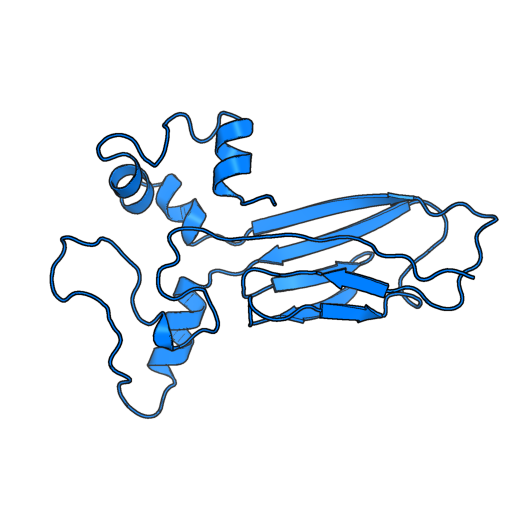.761 1.00 94.06 117 LYS A C 1
ATOM 970 O O . LYS A 1 117 ? -2.927 -8.326 -17.505 1.00 94.06 117 LYS A O 1
ATOM 975 N N . ALA A 1 118 ? -0.694 -8.295 -17.204 1.00 92.50 118 ALA A N 1
ATOM 976 C CA . ALA A 1 118 ? -0.332 -8.435 -18.614 1.00 92.50 118 ALA A CA 1
ATOM 977 C C . ALA A 1 118 ? -0.695 -9.816 -19.168 1.00 92.50 118 ALA A C 1
ATOM 979 O O . ALA A 1 118 ? -1.316 -9.897 -20.223 1.00 92.50 118 ALA A O 1
ATOM 980 N N . GLU A 1 119 ? -0.372 -10.884 -18.435 1.00 93.94 119 GLU A N 1
ATOM 981 C CA . GLU A 1 119 ? -0.665 -12.267 -18.831 1.00 93.94 119 GLU A CA 1
ATOM 982 C C . GLU A 1 119 ? -2.171 -12.512 -19.002 1.00 93.94 119 GLU A C 1
ATOM 984 O O . GLU A 1 119 ? -2.603 -13.180 -19.938 1.00 93.94 119 GLU A O 1
ATOM 989 N N . LYS A 1 120 ? -2.989 -11.930 -18.118 1.00 96.00 120 LYS A N 1
ATOM 990 C CA . LYS A 1 120 ? -4.454 -12.059 -18.155 1.00 96.00 120 LYS A CA 1
ATOM 991 C C . LYS A 1 120 ? -5.124 -11.143 -19.177 1.00 96.00 120 LYS A C 1
ATOM 993 O O . LYS A 1 120 ? -6.341 -11.228 -19.352 1.00 96.00 120 LYS A O 1
ATOM 998 N N . TYR A 1 121 ? -4.385 -10.223 -19.795 1.00 95.38 121 TYR A N 1
ATOM 999 C CA . TYR A 1 121 ? -4.980 -9.258 -20.707 1.00 95.38 121 TYR A CA 1
ATOM 1000 C C . TYR A 1 121 ? -5.295 -9.916 -22.064 1.00 95.38 121 TYR A C 1
ATOM 1002 O O . TYR A 1 121 ? -4.493 -10.711 -22.548 1.00 95.38 121 TYR A O 1
ATOM 1010 N N . PRO A 1 122 ? -6.426 -9.597 -22.726 1.00 96.38 122 PRO A N 1
ATOM 1011 C CA . PRO A 1 122 ? -6.858 -10.326 -23.929 1.00 96.38 122 PRO A CA 1
ATOM 1012 C C . PRO A 1 122 ? -5.944 -10.190 -25.157 1.00 96.38 122 PRO A C 1
ATOM 1014 O O . PRO A 1 122 ? -6.129 -10.895 -26.145 1.00 96.38 122 PRO A O 1
ATOM 1017 N N . TYR A 1 123 ? -5.002 -9.249 -25.136 1.00 93.12 123 TYR A N 1
ATOM 1018 C CA . TYR A 1 123 ? -4.042 -9.010 -26.207 1.00 93.12 123 TYR A CA 1
ATOM 1019 C C . TYR A 1 123 ? -2.769 -8.374 -25.647 1.00 93.12 123 TYR A C 1
ATOM 1021 O O . TYR A 1 123 ? -2.762 -7.818 -24.552 1.00 93.12 123 TYR A O 1
ATOM 1029 N N . ASN A 1 124 ? -1.682 -8.419 -26.415 1.00 89.00 124 ASN A N 1
ATOM 1030 C CA . ASN A 1 124 ? -0.448 -7.751 -26.022 1.00 89.00 124 ASN A CA 1
ATOM 1031 C C . ASN A 1 124 ? -0.646 -6.227 -26.019 1.00 89.00 124 ASN A C 1
ATOM 1033 O O . ASN A 1 124 ? -0.938 -5.647 -27.066 1.00 89.00 124 ASN A O 1
ATOM 1037 N N . VAL A 1 125 ? -0.466 -5.583 -24.865 1.00 89.38 125 VAL A N 1
ATOM 1038 C CA . VAL A 1 125 ? -0.442 -4.121 -24.755 1.00 89.38 125 VAL A CA 1
ATOM 1039 C C . VAL A 1 125 ? 1.013 -3.673 -24.844 1.00 89.38 125 VAL A C 1
ATOM 1041 O O . VAL A 1 125 ? 1.757 -3.902 -23.886 1.00 89.38 125 VAL A O 1
ATOM 1044 N N . PRO A 1 126 ? 1.433 -3.018 -25.944 1.00 85.06 126 PRO A N 1
ATOM 1045 C CA . PRO A 1 126 ? 2.800 -2.538 -26.069 1.00 85.06 126 PRO A CA 1
ATOM 1046 C C . PRO A 1 126 ? 3.128 -1.611 -24.902 1.00 85.06 126 PRO A C 1
ATOM 1048 O O . PRO A 1 126 ? 2.391 -0.659 -24.621 1.00 85.06 126 PRO A O 1
ATOM 1051 N N . ASP A 1 127 ? 4.212 -1.900 -24.199 1.00 77.00 127 ASP A N 1
ATOM 1052 C CA . ASP A 1 127 ? 4.748 -1.026 -23.176 1.00 77.00 127 ASP A CA 1
ATOM 1053 C C . ASP A 1 127 ? 5.958 -0.267 -23.718 1.00 77.00 127 ASP A C 1
ATOM 1055 O O . ASP A 1 127 ? 6.651 -0.687 -24.645 1.00 77.00 127 ASP A O 1
ATOM 1059 N N . MET A 1 128 ? 6.220 0.898 -23.133 1.00 60.81 128 MET A N 1
ATOM 1060 C CA . MET A 1 128 ? 7.513 1.548 -23.299 1.00 60.81 128 MET A CA 1
ATOM 1061 C C . MET A 1 128 ? 8.525 0.832 -22.398 1.00 60.81 128 MET A C 1
ATOM 1063 O O . MET A 1 128 ? 8.970 1.397 -21.398 1.00 60.81 128 MET A O 1
ATOM 1067 N N . PHE A 1 129 ? 8.874 -0.416 -22.723 1.00 57.16 129 PHE A N 1
ATOM 1068 C CA . PHE A 1 129 ? 10.126 -1.001 -22.262 1.00 57.16 129 PHE A CA 1
ATOM 1069 C C . PHE A 1 129 ? 11.056 -1.369 -23.403 1.00 57.16 129 PHE A C 1
ATOM 1071 O O . PHE A 1 129 ? 10.743 -2.105 -24.331 1.00 57.16 129 PHE A O 1
ATOM 1078 N N . ASN A 1 130 ? 12.240 -0.784 -23.285 1.00 55.00 130 ASN A N 1
ATOM 1079 C CA . ASN A 1 130 ? 13.377 -0.882 -24.169 1.00 55.00 130 ASN A CA 1
ATOM 1080 C C . ASN A 1 130 ? 13.741 -2.331 -24.450 1.00 55.00 130 ASN A C 1
ATOM 1082 O O . ASN A 1 130 ? 14.231 -3.048 -23.583 1.00 55.00 130 ASN A O 1
ATOM 1086 N N . ILE A 1 131 ? 13.651 -2.677 -25.725 1.00 43.28 131 ILE A N 1
ATOM 1087 C CA . ILE A 1 131 ? 14.313 -3.830 -26.335 1.00 43.28 131 ILE A CA 1
ATOM 1088 C C . ILE A 1 131 ? 15.849 -3.780 -26.110 1.00 43.28 131 ILE A C 1
ATOM 1090 O O . ILE A 1 131 ? 16.540 -4.769 -26.334 1.00 43.28 131 ILE A O 1
ATOM 1094 N N . SER A 1 132 ? 16.418 -2.670 -25.614 1.00 44.88 132 SER A N 1
ATOM 1095 C CA . SER A 1 132 ? 17.833 -2.573 -25.247 1.00 44.88 132 SER A CA 1
ATOM 1096 C C . SER A 1 132 ? 18.058 -2.763 -23.741 1.00 44.88 132 SER A C 1
ATOM 1098 O O . SER A 1 132 ? 17.477 -2.069 -22.905 1.00 44.88 132 SER A O 1
ATOM 1100 N N . GLY A 1 133 ? 18.995 -3.645 -23.379 1.00 52.47 133 GLY A N 1
ATOM 1101 C CA . GLY A 1 133 ? 19.457 -3.865 -22.000 1.00 52.47 133 GLY A CA 1
ATOM 1102 C C . GLY A 1 133 ? 20.105 -2.649 -21.313 1.00 52.47 133 GLY A C 1
ATOM 1103 O O . GLY A 1 133 ? 20.687 -2.806 -20.250 1.00 52.47 133 GLY A O 1
ATOM 1104 N N . ALA A 1 134 ? 20.010 -1.449 -21.895 1.00 51.12 134 ALA A N 1
ATOM 1105 C CA . ALA A 1 134 ? 20.637 -0.219 -21.419 1.00 51.12 134 ALA A CA 1
ATOM 1106 C C . ALA A 1 134 ? 19.852 0.499 -20.306 1.00 51.12 134 ALA A C 1
ATOM 1108 O O . ALA A 1 134 ? 20.437 1.280 -19.563 1.00 51.12 134 ALA A O 1
ATOM 1109 N N . GLN A 1 135 ? 18.536 0.276 -20.189 1.00 57.00 135 GLN A N 1
ATOM 1110 C CA . GLN A 1 135 ? 17.700 1.013 -19.224 1.00 57.00 135 GLN A CA 1
ATOM 1111 C C . GLN A 1 135 ? 17.358 0.239 -17.942 1.00 57.00 135 GLN A C 1
ATOM 1113 O O . GLN A 1 135 ? 16.798 0.844 -17.034 1.00 57.00 135 GLN A O 1
ATOM 1118 N N . HIS A 1 136 ? 17.685 -1.059 -17.853 1.00 62.09 136 HIS A N 1
ATOM 1119 C CA . HIS A 1 136 ? 17.493 -1.900 -16.656 1.00 62.09 136 HIS A CA 1
ATOM 1120 C C . HIS A 1 136 ? 16.185 -1.613 -15.896 1.00 62.09 136 HIS A C 1
ATOM 1122 O O . HIS A 1 136 ? 16.205 -1.119 -14.773 1.00 62.09 136 HIS A O 1
ATOM 1128 N N . GLY A 1 137 ? 15.024 -1.867 -16.496 1.00 65.31 137 GLY A N 1
ATOM 1129 C CA . GLY A 1 137 ? 13.757 -1.644 -15.797 1.00 65.31 137 GLY A CA 1
ATOM 1130 C C . GLY A 1 137 ? 12.731 -2.746 -16.037 1.00 65.31 137 GLY A C 1
ATOM 1131 O O . GLY A 1 137 ? 13.024 -3.736 -16.700 1.00 65.31 137 GLY A O 1
ATOM 1132 N N . PHE A 1 138 ? 11.557 -2.594 -15.424 1.00 73.44 138 PHE A N 1
ATOM 1133 C CA . PHE A 1 138 ? 10.571 -3.667 -15.274 1.00 73.44 138 PHE A CA 1
ATOM 1134 C C . PHE A 1 138 ? 9.492 -3.635 -16.359 1.00 73.44 138 PHE A C 1
ATOM 1136 O O . PHE A 1 138 ? 8.879 -2.583 -16.524 1.00 73.44 138 PHE A O 1
ATOM 1143 N N . PRO A 1 139 ? 9.185 -4.754 -17.033 1.00 79.19 139 PRO A N 1
ATOM 1144 C CA . PRO A 1 139 ? 8.143 -4.793 -18.056 1.00 79.19 139 PRO A CA 1
ATOM 1145 C C . PRO A 1 139 ? 6.744 -4.532 -17.471 1.00 79.19 139 PRO A C 1
ATOM 1147 O O . PRO A 1 139 ? 6.529 -4.563 -16.257 1.00 79.19 139 PRO A O 1
ATOM 1150 N N . HIS A 1 140 ? 5.778 -4.287 -18.354 1.00 86.44 140 HIS A N 1
ATOM 1151 C CA . HIS A 1 140 ? 4.342 -4.208 -18.070 1.00 86.44 140 HIS A CA 1
ATOM 1152 C C . HIS A 1 140 ? 3.910 -3.046 -17.155 1.00 86.44 140 HIS A C 1
ATOM 1154 O O . HIS A 1 140 ? 2.807 -3.052 -16.605 1.00 86.44 140 HIS A O 1
ATOM 1160 N N . ARG A 1 141 ? 4.731 -1.992 -16.998 1.00 82.50 141 ARG A N 1
ATOM 1161 C CA . ARG A 1 141 ? 4.367 -0.809 -16.178 1.00 82.50 141 ARG A CA 1
ATOM 1162 C C . ARG A 1 141 ? 3.100 -0.094 -16.657 1.00 82.50 141 ARG A C 1
ATOM 1164 O O . ARG A 1 141 ? 2.405 0.522 -15.847 1.00 82.50 141 ARG A O 1
ATOM 1171 N N . ASN A 1 142 ? 2.788 -0.208 -17.944 1.00 88.06 142 ASN A N 1
ATOM 1172 C CA . A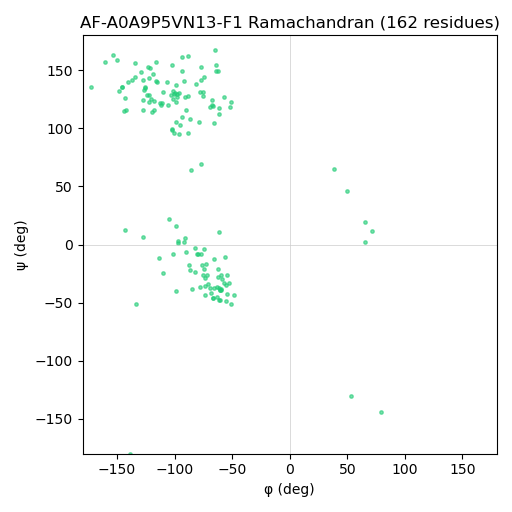SN A 1 142 ? 1.551 0.283 -18.549 1.00 88.06 142 ASN A CA 1
ATOM 1173 C C . ASN A 1 142 ? 0.287 -0.390 -17.972 1.00 88.06 142 ASN A C 1
ATOM 1175 O O . ASN A 1 142 ? -0.788 0.203 -18.025 1.00 88.06 142 ASN A O 1
ATOM 1179 N N . MET A 1 143 ? 0.409 -1.576 -17.366 1.00 91.94 143 MET A N 1
ATOM 1180 C CA . MET A 1 143 ? -0.711 -2.327 -16.784 1.00 91.94 143 MET A CA 1
ATOM 1181 C C . MET A 1 143 ? -1.131 -1.838 -15.391 1.00 91.94 143 MET A C 1
ATOM 1183 O O . MET A 1 143 ? -2.141 -2.294 -14.847 1.00 91.94 143 MET A O 1
ATOM 1187 N N . ILE A 1 144 ? -0.368 -0.925 -14.780 1.00 92.19 144 ILE A N 1
ATOM 1188 C CA . ILE A 1 144 ? -0.582 -0.481 -13.399 1.00 92.19 144 ILE A CA 1
ATOM 1189 C C . ILE A 1 144 ? -0.638 1.045 -13.291 1.00 92.19 144 ILE A C 1
ATOM 1191 O O . ILE A 1 144 ? 0.031 1.782 -14.014 1.00 92.19 144 ILE A O 1
ATOM 1195 N N . ARG A 1 145 ? -1.420 1.554 -12.332 1.00 93.06 145 ARG A N 1
ATOM 1196 C CA . ARG A 1 145 ? -1.534 2.995 -12.057 1.00 93.06 145 ARG A CA 1
ATOM 1197 C C . ARG A 1 145 ? -0.425 3.452 -11.111 1.00 93.06 145 ARG A C 1
ATOM 1199 O O . ARG A 1 145 ? -0.687 3.892 -9.993 1.00 93.06 145 ARG A O 1
ATOM 1206 N N . LYS A 1 146 ? 0.807 3.330 -11.608 1.00 87.44 146 LYS A N 1
ATOM 1207 C CA . LYS A 1 146 ? 2.069 3.753 -10.990 1.00 87.44 146 LYS A CA 1
ATOM 1208 C C . LYS A 1 146 ? 2.724 4.855 -11.840 1.00 87.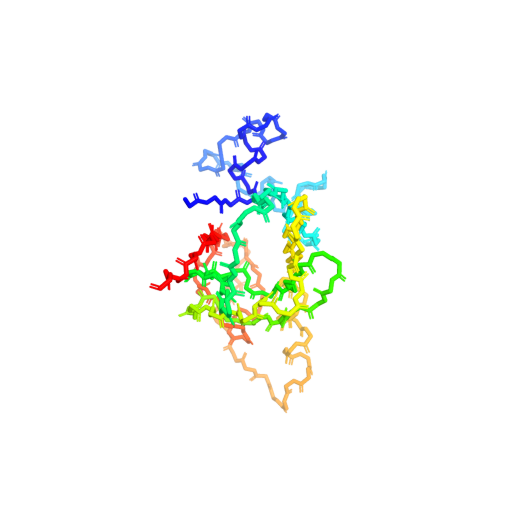44 146 LYS A C 1
ATOM 1210 O O . LYS A 1 146 ? 2.430 4.958 -13.031 1.00 87.44 146 LYS A O 1
ATOM 1215 N N . GLU A 1 147 ? 3.593 5.687 -11.265 1.00 85.44 147 GLU A N 1
ATOM 1216 C CA . GLU A 1 147 ? 4.458 6.603 -12.023 1.00 85.44 147 GLU A CA 1
ATOM 1217 C C . GLU A 1 147 ? 5.190 5.812 -13.120 1.00 85.44 147 GLU A C 1
ATOM 1219 O O . GLU A 1 147 ? 5.868 4.825 -12.850 1.00 85.44 147 GLU A O 1
ATOM 1224 N N . GLN A 1 148 ? 5.022 6.215 -14.381 1.00 79.31 148 GLN A N 1
ATOM 1225 C CA . GLN A 1 148 ? 5.465 5.405 -15.526 1.00 79.31 148 GLN A CA 1
ATOM 1226 C C . GLN A 1 148 ? 6.989 5.426 -15.725 1.00 79.31 148 GLN A C 1
ATOM 1228 O O . GLN A 1 148 ? 7.558 4.495 -16.290 1.00 79.31 148 GLN A O 1
ATOM 1233 N N . VAL A 1 149 ? 7.661 6.446 -15.182 1.00 72.31 149 VAL A N 1
ATOM 1234 C CA . VAL A 1 149 ? 9.130 6.562 -15.125 1.00 72.31 149 VAL A CA 1
ATOM 1235 C C . VAL A 1 149 ? 9.639 6.264 -13.708 1.00 72.31 149 VAL A C 1
ATOM 1237 O O . VAL A 1 149 ? 10.725 6.695 -13.316 1.00 72.31 149 VAL A O 1
ATOM 1240 N N . SER A 1 150 ? 8.850 5.544 -12.900 1.00 60.06 150 SER A N 1
ATOM 1241 C CA . SER A 1 150 ? 9.189 5.317 -11.502 1.00 60.06 150 SER A CA 1
ATOM 1242 C C . SER A 1 150 ? 10.510 4.559 -11.393 1.00 60.06 150 SER A C 1
ATOM 1244 O O . SER A 1 150 ? 10.587 3.369 -11.701 1.00 60.06 150 SER A O 1
ATOM 1246 N N . HIS A 1 151 ? 11.515 5.258 -10.881 1.00 49.25 151 HIS A N 1
ATOM 1247 C CA . HIS A 1 151 ? 12.668 4.672 -10.200 1.00 49.25 151 HIS A CA 1
ATOM 1248 C C . HIS A 1 151 ? 12.456 4.711 -8.672 1.00 49.25 151 HIS A C 1
ATOM 1250 O O . HIS A 1 151 ? 13.350 4.380 -7.902 1.00 49.25 151 HIS A O 1
ATOM 1256 N N . ARG A 1 152 ? 11.287 5.192 -8.209 1.00 39.41 152 ARG A N 1
ATOM 1257 C CA . ARG A 1 152 ? 10.992 5.519 -6.808 1.00 39.41 152 ARG A CA 1
ATOM 1258 C C . ARG A 1 152 ? 9.595 5.012 -6.418 1.00 39.41 152 ARG A C 1
ATOM 1260 O O . ARG A 1 152 ? 8.663 5.061 -7.219 1.00 39.41 152 ARG A O 1
ATOM 1267 N N . ARG A 1 153 ? 9.445 4.508 -5.188 1.00 44.56 153 ARG A N 1
ATOM 1268 C CA . ARG A 1 153 ? 8.137 4.340 -4.517 1.00 44.56 153 ARG A CA 1
ATOM 1269 C C . ARG A 1 153 ? 7.866 5.611 -3.706 1.00 44.56 153 ARG A C 1
ATOM 1271 O O . ARG A 1 153 ? 8.831 6.116 -3.161 1.00 44.56 153 ARG A O 1
ATOM 1278 N N . ARG A 1 154 ? 6.654 6.169 -3.612 1.00 39.84 154 ARG A N 1
ATOM 1279 C CA . ARG A 1 154 ? 6.352 7.326 -2.726 1.00 39.84 154 ARG A CA 1
ATOM 1280 C C . ARG A 1 154 ? 5.265 6.973 -1.709 1.00 39.84 154 ARG A C 1
ATOM 1282 O O . ARG A 1 154 ? 4.168 6.617 -2.113 1.00 39.84 154 ARG A O 1
ATOM 1289 N N . HIS A 1 155 ? 5.517 7.154 -0.409 1.00 44.81 155 HIS A N 1
ATOM 1290 C CA . HIS A 1 155 ? 4.491 6.948 0.621 1.00 44.81 155 HIS A CA 1
ATOM 1291 C C . HIS A 1 155 ? 4.348 8.177 1.522 1.00 44.81 155 HIS A C 1
ATOM 1293 O O . HIS A 1 155 ? 5.330 8.763 2.006 1.00 44.81 155 HIS A O 1
ATOM 1299 N N . LYS A 1 156 ? 3.098 8.589 1.739 1.00 36.78 156 LYS A N 1
ATOM 1300 C CA . LYS A 1 156 ? 2.731 9.609 2.718 1.00 36.78 156 LYS A CA 1
ATOM 1301 C C . LYS A 1 156 ? 1.392 9.215 3.333 1.00 36.78 156 LYS A C 1
ATOM 1303 O O . LYS A 1 156 ? 0.373 9.184 2.652 1.00 36.78 156 LYS A O 1
ATOM 1308 N N . VAL A 1 157 ? 1.426 8.927 4.625 1.00 36.28 157 VAL A N 1
ATOM 1309 C CA . VAL A 1 157 ? 0.259 8.543 5.416 1.00 36.28 157 VAL A CA 1
ATOM 1310 C C . VAL A 1 157 ? 0.158 9.548 6.545 1.00 36.28 157 VAL A C 1
ATOM 1312 O O . VAL A 1 157 ? 1.126 9.740 7.286 1.00 36.28 157 VAL A O 1
ATOM 1315 N N . LYS A 1 158 ? -0.979 10.231 6.643 1.00 33.84 158 LYS A N 1
ATOM 1316 C CA . LYS A 1 158 ? -1.296 11.100 7.770 1.00 33.84 158 LYS A CA 1
ATOM 1317 C C . LYS A 1 158 ? -2.596 10.606 8.379 1.00 33.84 158 LYS A C 1
ATOM 1319 O O . LYS A 1 158 ? -3.592 10.439 7.694 1.00 33.84 158 LYS A O 1
ATOM 1324 N N . ILE A 1 159 ? -2.613 10.385 9.682 1.00 37.72 159 ILE A N 1
ATOM 1325 C CA . ILE A 1 159 ? -3.890 10.197 10.365 1.00 37.72 159 ILE A CA 1
ATOM 1326 C C . ILE A 1 159 ? -4.463 11.602 10.541 1.00 37.72 159 ILE A C 1
ATOM 1328 O O . ILE A 1 159 ? -3.929 12.383 11.328 1.00 37.72 159 ILE A O 1
ATOM 1332 N N . LEU A 1 160 ? -5.470 11.961 9.745 1.00 37.75 160 LEU A N 1
ATOM 1333 C CA . LEU A 1 160 ? -6.226 13.191 9.951 1.00 37.75 160 LEU A CA 1
ATOM 1334 C C . LEU A 1 160 ? -7.468 12.847 10.764 1.00 37.75 160 LEU A C 1
ATOM 1336 O O . LEU A 1 160 ? -8.444 12.328 10.234 1.00 37.75 160 LEU A O 1
ATOM 1340 N N . GLN A 1 161 ? -7.438 13.162 12.055 1.00 38.94 161 GLN A N 1
ATOM 1341 C CA . GLN A 1 161 ? -8.660 13.204 12.847 1.00 38.94 161 GLN A CA 1
ATOM 1342 C C . GLN A 1 161 ? -9.493 14.399 12.377 1.00 38.94 161 GLN A C 1
ATOM 1344 O O . GLN A 1 161 ? 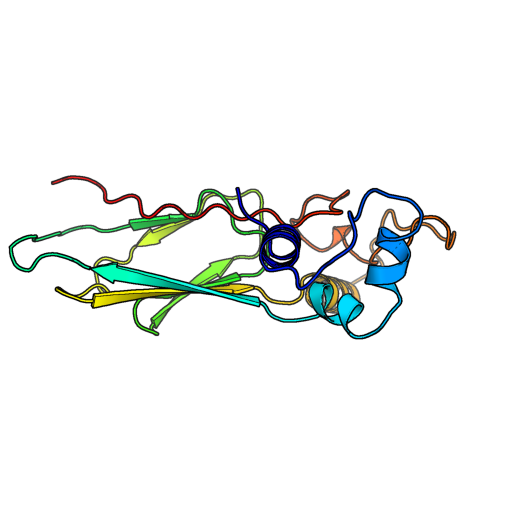-9.034 15.540 12.440 1.00 38.94 161 GLN A O 1
ATOM 1349 N N . ALA A 1 162 ? -10.697 14.130 11.876 1.00 27.94 162 ALA A N 1
ATOM 1350 C CA . ALA A 1 162 ? -11.704 15.164 11.713 1.00 27.94 162 ALA A CA 1
ATOM 1351 C C . ALA A 1 162 ? -12.330 15.447 13.090 1.00 27.94 162 ALA A C 1
ATOM 1353 O O . ALA A 1 162 ? -12.612 14.535 13.860 1.00 27.94 162 ALA A O 1
ATOM 1354 N N . ILE A 1 163 ? -12.392 16.739 13.384 1.00 32.53 163 ILE A N 1
ATOM 1355 C CA . ILE A 1 163 ? -12.665 17.426 14.650 1.00 32.53 163 ILE A CA 1
ATOM 1356 C C . ILE A 1 163 ? -14.100 17.147 15.157 1.00 32.53 163 ILE A C 1
ATOM 1358 O O . ILE A 1 163 ? -14.974 16.857 14.341 1.00 32.53 163 ILE A O 1
ATOM 1362 N N . ASN A 1 164 ? -14.298 17.255 16.484 1.00 33.62 164 ASN A N 1
ATOM 1363 C CA . ASN A 1 164 ? -15.598 17.411 17.169 1.00 33.62 164 ASN A CA 1
ATOM 1364 C C . ASN A 1 164 ? -16.544 18.407 16.483 1.00 33.62 164 ASN A C 1
ATOM 1366 O O . ASN A 1 164 ? -16.055 19.480 16.059 1.00 33.62 164 ASN A O 1
#